Protein AF-A0A7U9SU73-F1 (afdb_monomer_lite)

Sequence (76 aa):
MKILDLENKLEDVENDLLIIYETANALHILLSEGSVTAEQADTVLWGITNSVSDSLKRVKYLVEETMKTRRILESI

Foldseek 3Di:
DDPVVLVVLVVVLVVLVVVLVVLVVVLVVCVVVVVDDPVRSVVSVVVSVVSVVVSVVSVVVSVVVVVVVVVVVVVD

Secondary structure (DSSP, 8-state):
--HHHHHHHHHHHHHHHHHHHHHHHHHHHHHHTT-S-HHHHHHHHHHHHHHHHHHHHHHHHHHHHHHHHHHHHTT-

Radius of gyration: 17.56 Å; chains: 1; bounding box: 39×17×51 Å

Structure (mmCIF, N/CA/C/O backbone):
data_AF-A0A7U9SU73-F1
#
_entry.id   AF-A0A7U9SU73-F1
#
loop_
_atom_site.group_PDB
_atom_site.id
_atom_site.type_symbol
_atom_site.label_atom_id
_atom_site.label_alt_id
_atom_site.label_comp_id
_atom_site.label_asym_id
_atom_site.label_entity_id
_atom_site.label_seq_id
_atom_site.pdbx_PDB_ins_code
_atom_site.Cartn_x
_atom_site.Cartn_y
_atom_site.Cartn_z
_atom_site.occupancy
_atom_site.B_iso_or_equiv
_atom_site.auth_seq_id
_atom_site.auth_comp_id
_atom_site.auth_asym_id
_atom_site.auth_atom_id
_atom_site.pdbx_PDB_model_num
ATOM 1 N N . MET A 1 1 ? -12.760 -7.775 19.267 1.00 68.88 1 MET A N 1
ATOM 2 C CA . MET A 1 1 ? -11.341 -8.056 18.964 1.00 68.88 1 MET A CA 1
ATOM 3 C C . MET A 1 1 ? -10.506 -7.551 20.135 1.00 68.88 1 MET A C 1
ATOM 5 O O . MET A 1 1 ? -10.954 -6.600 20.772 1.00 68.88 1 MET 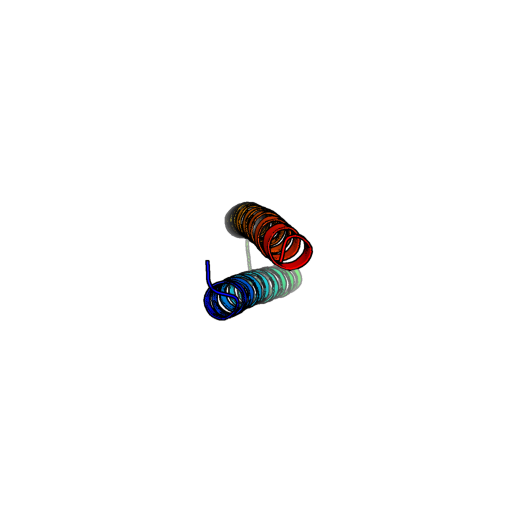A O 1
ATOM 9 N N . LYS A 1 2 ? -9.394 -8.202 20.503 1.00 83.00 2 LYS A N 1
ATOM 10 C CA . LYS A 1 2 ? -8.541 -7.688 21.591 1.00 83.00 2 LYS A CA 1
ATOM 11 C C . LYS A 1 2 ? -7.703 -6.514 21.070 1.00 83.00 2 LYS A C 1
ATOM 13 O O . LYS A 1 2 ? -7.453 -6.435 19.873 1.00 83.00 2 LYS A O 1
ATOM 18 N N . ILE A 1 3 ? -7.263 -5.623 21.961 1.00 84.56 3 ILE A N 1
ATOM 19 C CA . ILE A 1 3 ? -6.409 -4.473 21.601 1.00 84.56 3 ILE A CA 1
ATOM 20 C C . ILE A 1 3 ? -5.106 -4.945 20.937 1.00 84.56 3 ILE A C 1
ATOM 22 O O . ILE A 1 3 ? -4.750 -4.431 19.888 1.00 84.56 3 ILE A O 1
ATOM 26 N N . LEU A 1 4 ? -4.487 -6.007 21.459 1.00 88.69 4 LEU A N 1
ATOM 27 C CA . LEU A 1 4 ? -3.283 -6.603 20.868 1.00 88.69 4 LEU A CA 1
ATOM 28 C C . LEU A 1 4 ? -3.481 -7.043 19.404 1.00 88.69 4 LEU A C 1
ATOM 30 O O . LEU A 1 4 ? -2.588 -6.897 18.579 1.00 88.69 4 LEU A O 1
ATOM 34 N N . ASP 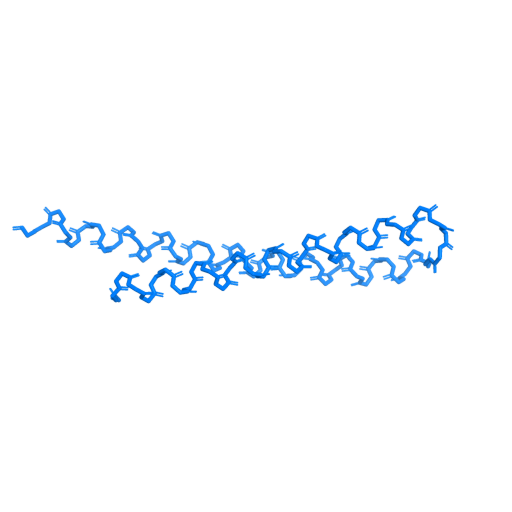A 1 5 ? -4.668 -7.550 19.050 1.00 91.88 5 ASP A N 1
ATOM 35 C CA . ASP A 1 5 ? -4.957 -7.948 17.666 1.00 91.88 5 ASP A CA 1
ATOM 36 C C . ASP A 1 5 ? -5.068 -6.725 16.734 1.00 91.88 5 ASP A C 1
ATOM 38 O O . ASP A 1 5 ? -4.805 -6.836 15.538 1.00 91.88 5 ASP A O 1
ATOM 42 N N . LEU A 1 6 ? -5.500 -5.570 17.260 1.00 91.50 6 LEU A N 1
ATOM 43 C CA . LEU A 1 6 ? -5.541 -4.305 16.520 1.00 91.50 6 LEU A CA 1
ATOM 44 C C . LEU A 1 6 ? -4.137 -3.746 16.301 1.00 91.50 6 LEU A C 1
ATOM 46 O O . LEU A 1 6 ? -3.854 -3.280 15.203 1.00 91.50 6 LEU A O 1
ATOM 50 N N . GLU A 1 7 ? -3.280 -3.821 17.320 1.00 91.69 7 GLU A N 1
ATOM 51 C CA . GLU A 1 7 ? -1.879 -3.390 17.248 1.00 91.69 7 GLU A CA 1
ATOM 52 C C . GLU A 1 7 ? -1.110 -4.195 16.195 1.00 91.69 7 GLU A C 1
ATOM 54 O O . GLU A 1 7 ? -0.539 -3.602 15.286 1.00 91.69 7 GLU A O 1
ATOM 59 N N . ASN A 1 8 ? -1.210 -5.529 16.219 1.00 95.56 8 ASN A N 1
ATOM 60 C CA . ASN A 1 8 ? -0.561 -6.382 15.213 1.00 95.56 8 ASN A CA 1
ATOM 61 C C . ASN A 1 8 ? -1.042 -6.064 13.786 1.00 95.56 8 ASN A C 1
ATOM 63 O O . ASN A 1 8 ? -0.260 -5.991 12.845 1.00 95.56 8 ASN A O 1
ATOM 67 N N . LYS A 1 9 ? -2.350 -5.842 13.607 1.00 95.31 9 LYS A N 1
ATOM 68 C CA . LYS A 1 9 ? -2.898 -5.486 12.291 1.00 95.31 9 LYS A CA 1
ATOM 69 C C . LYS A 1 9 ? -2.485 -4.084 11.837 1.00 95.31 9 LYS A C 1
ATOM 71 O O . LYS A 1 9 ? -2.453 -3.844 10.633 1.00 95.31 9 LYS A O 1
ATOM 76 N N . LEU A 1 10 ? -2.242 -3.156 12.765 1.00 95.88 10 LEU A N 1
ATOM 77 C CA . LEU A 1 10 ? -1.701 -1.836 12.449 1.00 95.88 10 LEU A CA 1
ATOM 78 C C . LEU A 1 10 ? -0.249 -1.960 11.979 1.00 95.88 10 LEU A C 1
ATOM 80 O O . LEU A 1 10 ? 0.075 -1.405 10.934 1.00 95.88 10 LEU A O 1
ATOM 84 N N . GLU A 1 11 ? 0.566 -2.750 12.677 1.00 97.31 11 GLU A N 1
ATOM 85 C CA . GLU A 1 11 ? 1.948 -3.050 12.280 1.00 97.31 11 GLU A CA 1
ATOM 86 C C . GLU A 1 11 ? 2.009 -3.669 10.873 1.00 97.31 11 GLU A C 1
ATOM 88 O O . GLU A 1 11 ? 2.803 -3.243 10.035 1.00 97.31 11 GLU A O 1
ATOM 93 N N . ASP A 1 12 ? 1.105 -4.601 10.547 1.00 97.31 12 ASP A N 1
ATOM 94 C CA . ASP A 1 12 ? 1.013 -5.151 9.189 1.00 97.31 12 ASP A CA 1
ATOM 95 C C . ASP A 1 12 ? 0.747 -4.066 8.130 1.00 97.31 12 ASP A C 1
ATOM 97 O O . ASP A 1 12 ? 1.251 -4.147 7.011 1.00 97.31 12 ASP A O 1
ATOM 101 N N . VAL A 1 13 ? -0.092 -3.074 8.444 1.00 97.31 13 VAL A N 1
ATOM 102 C CA . VAL A 1 13 ? -0.406 -1.974 7.520 1.00 97.31 13 VAL A CA 1
ATOM 103 C C . VAL A 1 13 ? 0.780 -1.022 7.383 1.00 97.31 13 VAL A C 1
ATOM 105 O O . VAL A 1 13 ? 1.051 -0.547 6.281 1.00 97.31 13 VAL A O 1
ATOM 108 N N . GLU A 1 14 ? 1.495 -0.748 8.473 1.00 97.56 14 GLU A N 1
ATOM 109 C CA . GLU A 1 14 ? 2.723 0.052 8.448 1.00 97.56 14 GLU A CA 1
ATOM 110 C C . GLU A 1 14 ? 3.796 -0.611 7.577 1.00 97.56 14 GLU A C 1
ATOM 112 O O . GLU A 1 14 ? 4.405 0.059 6.740 1.00 97.56 14 GLU A O 1
ATOM 117 N N . ASN A 1 15 ? 3.953 -1.932 7.690 1.00 98.06 15 ASN A N 1
ATOM 118 C CA . ASN A 1 15 ? 4.864 -2.710 6.853 1.00 98.06 15 ASN A CA 1
ATOM 119 C C . ASN A 1 15 ? 4.478 -2.659 5.365 1.00 98.06 15 ASN A C 1
ATOM 121 O O . ASN A 1 15 ? 5.338 -2.412 4.518 1.00 98.06 15 ASN A O 1
ATOM 125 N N . ASP A 1 16 ? 3.192 -2.814 5.029 1.00 97.75 16 ASP A N 1
ATOM 126 C CA . ASP A 1 16 ? 2.722 -2.685 3.641 1.00 97.75 16 ASP A CA 1
ATOM 127 C C . ASP A 1 16 ? 3.019 -1.289 3.067 1.00 97.75 16 ASP A C 1
ATOM 129 O O . ASP A 1 16 ? 3.462 -1.151 1.923 1.00 97.75 16 ASP A O 1
ATOM 133 N N . LEU A 1 17 ? 2.787 -0.234 3.858 1.00 97.62 17 LEU A N 1
ATOM 134 C CA . LEU A 1 17 ? 3.055 1.147 3.451 1.00 97.62 17 LEU A CA 1
ATOM 135 C C . LEU A 1 17 ? 4.553 1.415 3.257 1.00 97.62 17 LEU A C 1
ATOM 137 O O . LEU A 1 17 ? 4.917 2.143 2.330 1.00 97.62 17 LEU A O 1
ATOM 141 N N . LEU A 1 18 ? 5.416 0.810 4.076 1.00 98.38 18 LEU A N 1
ATOM 142 C CA . LEU A 1 18 ? 6.866 0.889 3.906 1.00 98.38 18 LEU A CA 1
ATOM 143 C C . LEU A 1 18 ? 7.307 0.245 2.584 1.00 98.38 18 LEU A C 1
ATOM 145 O O . LEU A 1 18 ? 8.041 0.867 1.819 1.00 98.38 18 LEU A O 1
ATOM 149 N N . ILE A 1 19 ? 6.792 -0.946 2.266 1.00 98.19 19 ILE A N 1
ATOM 150 C CA . ILE A 1 19 ? 7.087 -1.639 1.000 1.00 98.19 19 ILE A CA 1
ATOM 151 C C . ILE A 1 19 ? 6.636 -0.798 -0.201 1.00 98.19 19 ILE A C 1
ATOM 153 O O . ILE A 1 19 ? 7.366 -0.669 -1.190 1.00 98.19 19 ILE A O 1
ATOM 157 N N . ILE A 1 20 ? 5.445 -0.193 -0.123 1.00 98.31 20 ILE A N 1
ATOM 158 C CA . ILE A 1 20 ? 4.939 0.724 -1.153 1.00 98.31 20 ILE A CA 1
ATOM 159 C C . ILE A 1 20 ? 5.904 1.897 -1.352 1.00 98.31 20 ILE A C 1
ATOM 161 O O . ILE A 1 20 ? 6.254 2.219 -2.490 1.00 98.31 20 ILE A O 1
ATOM 165 N N . TYR A 1 21 ? 6.339 2.524 -0.257 1.00 98.25 21 TYR A N 1
ATOM 166 C CA . TYR A 1 21 ? 7.263 3.654 -0.291 1.00 98.25 21 TYR A CA 1
ATOM 167 C C . TYR A 1 21 ? 8.605 3.277 -0.931 1.00 98.25 21 TYR A C 1
ATOM 169 O O . TYR A 1 21 ? 9.066 3.966 -1.844 1.00 98.25 21 TYR A O 1
ATOM 177 N N . GLU A 1 22 ? 9.209 2.166 -0.508 1.00 98.50 22 GLU A N 1
ATOM 178 C CA . GLU A 1 22 ? 10.483 1.690 -1.053 1.00 98.50 22 GLU A CA 1
ATOM 179 C C . GLU A 1 22 ? 10.374 1.359 -2.545 1.00 98.50 22 GLU A C 1
ATOM 181 O O . GLU A 1 22 ? 11.240 1.746 -3.332 1.00 98.50 22 GLU A O 1
ATOM 186 N N . THR A 1 23 ? 9.273 0.724 -2.957 1.00 98.25 23 THR A N 1
ATOM 187 C CA . THR A 1 23 ? 9.011 0.389 -4.365 1.00 98.25 23 THR A CA 1
ATOM 188 C C . THR A 1 23 ? 8.841 1.646 -5.220 1.00 98.25 23 THR A C 1
ATOM 190 O O . THR A 1 23 ? 9.418 1.745 -6.305 1.00 98.25 23 THR A O 1
ATOM 193 N N . ALA A 1 24 ? 8.086 2.635 -4.732 1.00 98.25 24 ALA A N 1
ATOM 194 C CA . ALA A 1 24 ? 7.904 3.910 -5.423 1.00 98.25 24 ALA A CA 1
ATOM 195 C C . ALA A 1 24 ? 9.226 4.681 -5.554 1.00 98.25 24 ALA A C 1
ATOM 197 O O . ALA A 1 24 ? 9.513 5.246 -6.611 1.00 98.25 24 ALA A O 1
ATOM 198 N N . ASN A 1 25 ? 10.057 4.663 -4.510 1.00 98.44 25 ASN A N 1
ATOM 1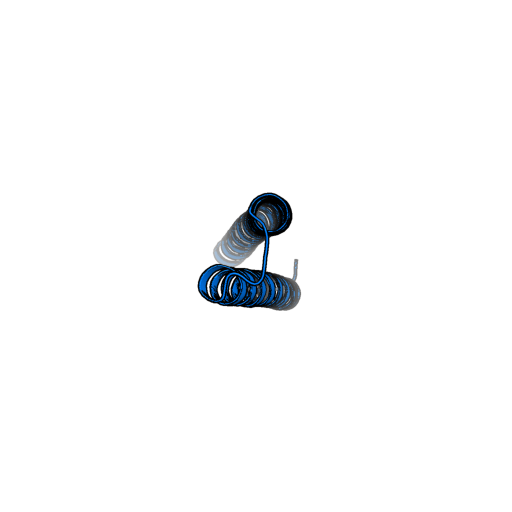99 C CA . ASN A 1 25 ? 11.365 5.308 -4.529 1.00 98.44 25 ASN A CA 1
ATOM 200 C C . ASN A 1 25 ? 12.342 4.606 -5.489 1.00 98.44 25 ASN A C 1
ATOM 202 O O . ASN A 1 25 ? 13.047 5.269 -6.247 1.00 98.44 25 ASN A O 1
ATOM 206 N N . ALA A 1 26 ? 12.347 3.271 -5.519 1.00 98.19 26 ALA A N 1
ATOM 207 C CA . ALA A 1 26 ? 13.138 2.509 -6.483 1.00 98.19 26 ALA A CA 1
ATOM 208 C C . ALA A 1 26 ? 12.722 2.827 -7.927 1.00 98.19 26 ALA A C 1
ATOM 210 O O . ALA A 1 26 ? 13.578 3.080 -8.775 1.00 98.19 26 ALA A O 1
ATOM 211 N N . LEU A 1 27 ? 11.413 2.895 -8.202 1.00 98.06 27 LEU A N 1
ATOM 212 C CA . LEU A 1 27 ? 10.912 3.300 -9.514 1.00 98.06 27 LEU A CA 1
ATOM 213 C C . LEU A 1 27 ? 11.351 4.726 -9.879 1.00 98.06 27 LEU A C 1
ATOM 215 O O . LEU A 1 27 ? 11.756 4.964 -11.016 1.00 98.06 27 LEU A O 1
ATOM 219 N N . HIS A 1 28 ? 11.290 5.664 -8.929 1.00 97.56 28 HIS A N 1
ATOM 220 C CA . HIS A 1 28 ? 11.749 7.037 -9.137 1.00 97.56 28 HIS A CA 1
ATOM 221 C C . HIS A 1 28 ? 13.222 7.088 -9.566 1.00 97.56 28 HIS A C 1
ATOM 223 O O . HIS A 1 28 ? 13.532 7.723 -10.573 1.00 97.56 28 HIS A O 1
ATOM 229 N N . ILE A 1 29 ? 14.104 6.369 -8.863 1.00 98.12 29 ILE A N 1
ATOM 230 C CA . ILE A 1 29 ? 15.536 6.286 -9.194 1.00 98.12 29 ILE A CA 1
ATOM 231 C C . ILE A 1 29 ? 15.732 5.716 -10.603 1.00 98.12 29 ILE A C 1
ATOM 233 O O . ILE A 1 29 ? 16.411 6.325 -11.428 1.00 98.12 29 ILE A O 1
ATOM 237 N N . LEU A 1 30 ? 15.078 4.593 -10.914 1.00 97.62 30 LEU A N 1
ATOM 238 C CA . LEU A 1 30 ? 15.196 3.940 -12.219 1.00 97.62 30 LEU A CA 1
ATOM 239 C C . LEU A 1 30 ? 14.715 4.833 -13.372 1.00 97.62 30 LEU A C 1
ATO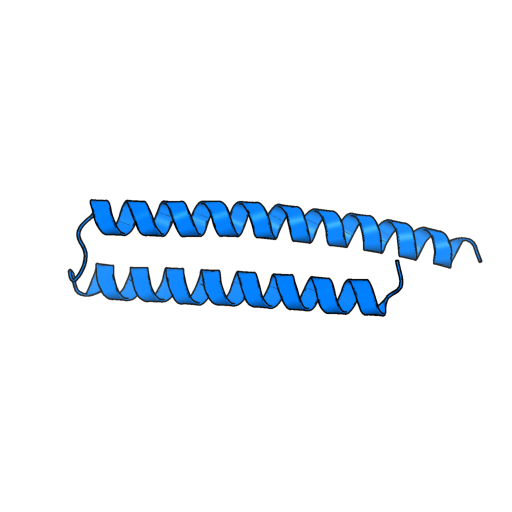M 241 O O . LEU A 1 30 ? 15.323 4.838 -14.444 1.00 97.62 30 LEU A O 1
ATOM 245 N N . LEU A 1 31 ? 13.641 5.600 -13.162 1.00 96.50 31 LEU A N 1
ATOM 246 C CA . LEU A 1 31 ? 13.159 6.590 -14.126 1.00 96.50 31 LEU A CA 1
ATOM 247 C C . LEU A 1 31 ? 14.166 7.728 -14.315 1.00 96.50 31 LEU A C 1
ATOM 249 O O . LEU A 1 31 ? 14.424 8.130 -15.449 1.00 96.50 31 LEU A O 1
ATOM 253 N N . SER A 1 32 ? 14.751 8.235 -13.227 1.00 96.38 32 SER A N 1
ATOM 254 C CA . SER A 1 32 ? 15.756 9.303 -13.272 1.00 96.38 32 SER A CA 1
ATOM 255 C C . SER A 1 32 ? 17.046 8.887 -13.979 1.00 96.38 32 SER A C 1
ATOM 257 O O . SER A 1 32 ? 17.665 9.714 -14.644 1.00 96.38 32 SER A O 1
ATOM 259 N N . GLU A 1 33 ? 17.431 7.618 -13.877 1.00 97.12 33 GLU A N 1
ATOM 260 C CA . GLU A 1 33 ? 18.587 7.057 -14.584 1.00 97.12 33 GLU A CA 1
ATOM 261 C C . GLU A 1 33 ? 18.294 6.720 -16.057 1.00 97.12 33 GLU A C 1
ATOM 263 O O . GLU A 1 33 ? 19.218 6.450 -16.823 1.00 97.12 33 GLU A O 1
ATOM 268 N N . GLY A 1 34 ? 17.022 6.733 -16.476 1.00 95.44 34 GLY A N 1
ATOM 269 C CA . GLY A 1 34 ? 16.611 6.257 -17.800 1.00 95.44 34 GLY A CA 1
ATOM 270 C C . GLY A 1 34 ? 16.725 4.734 -17.959 1.00 95.44 34 GLY A C 1
ATOM 271 O O . GLY A 1 34 ? 16.791 4.234 -19.081 1.00 95.44 34 GLY A O 1
ATOM 272 N N . SER A 1 35 ? 16.748 4.002 -16.842 1.00 95.75 35 SER A N 1
ATOM 273 C CA . SER A 1 35 ? 16.968 2.551 -16.767 1.00 95.75 35 SER A CA 1
ATOM 274 C C . SER A 1 35 ? 15.703 1.722 -17.031 1.00 95.75 35 SER A C 1
ATOM 276 O O . SER A 1 35 ? 15.781 0.499 -17.148 1.00 95.75 35 SER A O 1
ATOM 278 N N . VAL A 1 36 ? 14.533 2.361 -17.120 1.00 96.62 36 VAL A N 1
ATOM 279 C CA . VAL A 1 36 ? 13.240 1.707 -17.372 1.00 96.62 36 VAL A CA 1
ATOM 280 C C . VAL A 1 36 ? 12.458 2.414 -18.470 1.00 96.62 36 VAL A C 1
ATOM 282 O O . VAL A 1 36 ? 12.498 3.635 -18.619 1.00 96.62 36 VAL A O 1
ATOM 285 N N . THR A 1 37 ? 11.714 1.627 -19.239 1.00 96.94 37 THR A N 1
ATOM 286 C CA . THR A 1 37 ? 10.766 2.142 -20.231 1.00 96.94 37 THR A CA 1
ATOM 287 C C . THR A 1 37 ? 9.496 2.672 -19.563 1.00 96.94 37 THR A C 1
ATOM 289 O O . THR A 1 37 ? 9.162 2.298 -18.437 1.00 96.94 37 THR A O 1
ATOM 292 N N . ALA A 1 38 ? 8.741 3.504 -20.285 1.00 95.31 38 ALA A N 1
ATOM 293 C CA . ALA A 1 38 ? 7.450 4.002 -19.812 1.00 95.31 38 ALA A CA 1
ATOM 294 C C . ALA A 1 38 ? 6.447 2.869 -19.512 1.00 95.31 38 ALA A C 1
ATOM 296 O O . ALA A 1 38 ? 5.714 2.957 -18.536 1.00 95.31 38 ALA A O 1
ATOM 297 N N . GLU A 1 39 ? 6.447 1.789 -20.299 1.00 97.56 39 GLU A N 1
ATOM 298 C CA . GLU A 1 39 ? 5.560 0.630 -20.097 1.00 97.56 39 GLU A CA 1
ATOM 299 C C . GLU A 1 39 ? 5.910 -0.162 -18.825 1.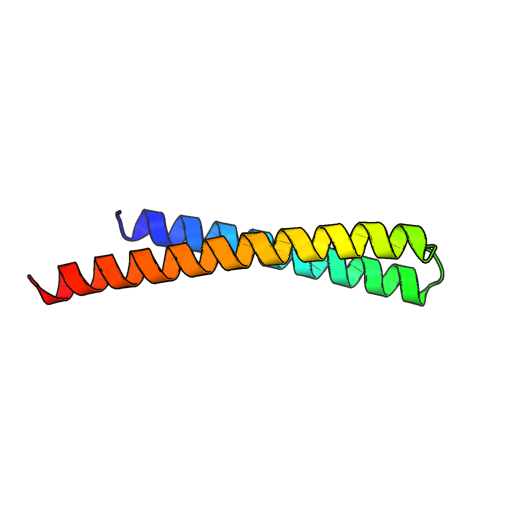00 97.56 39 GLU A C 1
ATOM 301 O O . GLU A 1 39 ? 5.030 -0.552 -18.052 1.00 97.56 39 GLU A O 1
ATOM 306 N N . GLN A 1 40 ? 7.206 -0.350 -18.554 1.00 97.44 40 GLN A N 1
ATOM 307 C CA . GLN A 1 40 ? 7.664 -0.959 -17.301 1.00 97.44 40 GLN A CA 1
ATOM 308 C C . GLN A 1 40 ? 7.298 -0.087 -16.097 1.00 97.44 40 GLN A C 1
ATOM 310 O O . GLN A 1 40 ? 6.839 -0.605 -15.079 1.00 97.44 40 GLN A O 1
ATOM 315 N N . ALA A 1 41 ? 7.460 1.232 -16.222 1.00 97.44 41 ALA A N 1
ATOM 316 C CA . ALA A 1 41 ? 7.077 2.169 -15.176 1.00 97.44 41 ALA A CA 1
ATOM 317 C C . ALA A 1 41 ? 5.564 2.160 -14.912 1.00 97.44 41 ALA A C 1
ATOM 319 O O . ALA A 1 41 ? 5.161 2.131 -13.751 1.00 97.44 41 ALA A O 1
ATOM 320 N N . ASP A 1 42 ? 4.737 2.116 -15.959 1.00 98.00 42 ASP A N 1
ATOM 321 C CA . ASP A 1 42 ? 3.276 2.026 -15.848 1.00 98.00 42 ASP A CA 1
ATOM 322 C C . ASP A 1 42 ? 2.837 0.756 -15.105 1.00 98.00 42 ASP A C 1
ATOM 324 O O . ASP A 1 42 ? 2.043 0.819 -14.167 1.00 98.00 42 ASP A O 1
ATOM 328 N N . THR A 1 43 ? 3.449 -0.387 -15.428 1.00 98.06 43 THR A N 1
ATOM 329 C CA . THR A 1 43 ? 3.174 -1.661 -14.742 1.00 98.06 43 THR A CA 1
ATOM 330 C C . THR A 1 43 ? 3.468 -1.576 -13.240 1.00 98.06 43 THR A C 1
ATOM 332 O O . THR A 1 43 ? 2.663 -2.016 -12.414 1.00 98.06 43 THR A O 1
ATOM 335 N N . VAL A 1 44 ? 4.610 -0.988 -12.864 1.00 97.81 44 VAL A N 1
ATOM 336 C CA . VAL A 1 44 ? 4.988 -0.822 -11.451 1.00 97.81 44 VAL A CA 1
ATOM 337 C C . VAL A 1 44 ? 4.069 0.185 -10.751 1.00 97.81 44 VAL A C 1
ATOM 339 O O . VAL A 1 44 ? 3.614 -0.085 -9.639 1.00 97.81 44 VAL A O 1
ATOM 342 N N . LEU A 1 45 ? 3.732 1.307 -11.398 1.00 97.88 45 LEU A N 1
ATOM 343 C CA . LEU A 1 45 ? 2.789 2.302 -10.869 1.00 97.88 45 LEU A CA 1
ATOM 344 C C . LEU A 1 45 ? 1.397 1.715 -10.636 1.00 97.88 45 LEU A C 1
ATOM 346 O O . LEU A 1 45 ? 0.764 2.015 -9.619 1.00 97.88 45 LEU A O 1
ATOM 350 N N . TRP A 1 46 ? 0.922 0.860 -11.542 1.00 98.31 46 TRP A N 1
ATOM 351 C CA . TRP A 1 46 ? -0.340 0.150 -11.376 1.00 98.31 46 TRP A CA 1
ATOM 352 C C . TRP A 1 46 ? -0.306 -0.769 -10.148 1.00 98.31 46 TRP A C 1
ATOM 354 O O . TRP A 1 46 ? -1.228 -0.741 -9.328 1.00 98.31 46 TRP A O 1
ATOM 364 N N . GLY A 1 47 ? 0.794 -1.507 -9.959 1.00 98.19 47 GLY A N 1
ATOM 365 C CA . GLY A 1 47 ? 1.033 -2.309 -8.755 1.00 98.19 47 GLY A CA 1
ATOM 366 C C . GLY A 1 47 ? 1.009 -1.470 -7.473 1.00 98.19 47 GLY A C 1
ATOM 367 O O . GLY A 1 47 ? 0.255 -1.781 -6.553 1.00 98.19 47 GLY A O 1
ATOM 368 N N . ILE A 1 48 ? 1.757 -0.361 -7.442 1.00 98.31 48 ILE A N 1
ATOM 369 C CA . ILE A 1 48 ? 1.775 0.593 -6.319 1.00 98.31 48 ILE A CA 1
ATOM 370 C C . ILE A 1 48 ? 0.360 1.101 -6.010 1.00 98.31 48 ILE A C 1
ATOM 372 O O . ILE A 1 48 ? -0.056 1.114 -4.852 1.00 98.31 48 ILE A O 1
ATOM 376 N N . THR A 1 49 ? -0.401 1.488 -7.036 1.00 98.25 49 THR A N 1
ATOM 377 C CA . THR A 1 49 ? -1.757 2.037 -6.879 1.00 98.25 49 THR A CA 1
ATOM 378 C C . THR A 1 49 ? -2.713 1.018 -6.259 1.00 98.25 49 THR A C 1
ATOM 380 O O . THR A 1 49 ? -3.493 1.364 -5.366 1.00 98.25 49 THR A O 1
ATOM 383 N N . ASN A 1 50 ? -2.634 -0.245 -6.685 1.00 98.25 50 ASN A N 1
ATOM 384 C CA . ASN A 1 50 ? -3.431 -1.323 -6.103 1.00 98.25 50 ASN A CA 1
ATOM 385 C C . ASN A 1 50 ? -3.057 -1.573 -4.639 1.00 98.25 50 ASN A C 1
ATOM 387 O O . ASN A 1 50 ? -3.947 -1.608 -3.789 1.00 98.25 50 ASN A O 1
ATOM 391 N N . SER A 1 51 ? -1.760 -1.651 -4.328 1.00 97.88 51 SER A N 1
ATOM 392 C CA . SER A 1 51 ? -1.290 -1.839 -2.953 1.00 97.88 51 SER A CA 1
ATOM 393 C C . SER A 1 51 ? -1.740 -0.697 -2.038 1.00 97.88 51 SER A C 1
ATOM 395 O O . SER A 1 51 ? -2.249 -0.949 -0.950 1.00 97.88 51 SER A O 1
ATOM 397 N N . VAL A 1 52 ? -1.668 0.561 -2.496 1.00 98.06 52 VAL A N 1
ATOM 398 C CA . VAL A 1 52 ? -2.208 1.714 -1.751 1.00 98.06 52 VAL A CA 1
ATOM 399 C C . VAL A 1 52 ? -3.711 1.565 -1.515 1.00 98.06 52 VAL A C 1
ATOM 401 O O . VAL A 1 52 ? -4.184 1.797 -0.402 1.00 98.06 52 VAL A O 1
ATOM 404 N N . SER A 1 53 ? -4.477 1.177 -2.541 1.00 98.06 53 SER A N 1
ATOM 405 C CA . SER A 1 53 ? -5.926 0.972 -2.416 1.00 98.06 53 SER A CA 1
ATOM 406 C C . SER A 1 53 ? -6.262 -0.062 -1.341 1.00 98.06 53 SER A C 1
ATOM 408 O O . SER A 1 53 ? -7.175 0.149 -0.536 1.00 98.06 53 SER A O 1
ATOM 410 N N . ASP A 1 54 ? -5.514 -1.161 -1.294 1.00 97.81 54 ASP A N 1
ATOM 411 C CA . ASP A 1 54 ? -5.727 -2.223 -0.319 1.00 97.81 54 ASP A CA 1
ATOM 412 C C . ASP A 1 54 ? -5.301 -1.802 1.092 1.00 97.81 54 ASP A C 1
ATOM 414 O O . ASP A 1 54 ? -6.093 -1.966 2.027 1.00 97.81 54 ASP A O 1
ATOM 418 N N . SER A 1 55 ? -4.150 -1.139 1.254 1.00 97.75 55 SER A N 1
ATOM 419 C CA . SER A 1 55 ? -3.739 -0.563 2.542 1.00 97.75 55 SER A CA 1
ATOM 420 C C . SER A 1 55 ? -4.773 0.432 3.076 1.00 97.75 55 SER A C 1
ATOM 422 O O . SER A 1 55 ? -5.125 0.380 4.254 1.00 97.75 55 SER A O 1
ATOM 424 N N . LEU A 1 56 ? -5.364 1.277 2.221 1.00 97.31 56 LEU A N 1
ATOM 425 C CA . LEU A 1 56 ? -6.431 2.203 2.624 1.00 97.31 56 LEU A CA 1
ATOM 426 C C . LEU A 1 56 ? -7.687 1.480 3.134 1.00 97.31 56 LEU A C 1
ATOM 428 O O . LEU A 1 56 ? -8.291 1.913 4.121 1.00 97.31 56 LEU A O 1
ATOM 432 N N . LYS A 1 57 ? -8.084 0.364 2.507 1.00 97.50 57 LYS A N 1
ATOM 433 C CA . LYS A 1 57 ? -9.203 -0.461 3.000 1.00 97.50 57 LYS A CA 1
ATOM 434 C C . LYS A 1 57 ? -8.879 -1.060 4.371 1.00 97.50 57 LYS A C 1
ATOM 436 O O . LYS A 1 57 ? -9.751 -1.063 5.243 1.00 97.50 57 LYS A O 1
ATOM 441 N N . ARG A 1 58 ? -7.640 -1.525 4.580 1.00 97.06 58 ARG A N 1
ATOM 442 C CA . ARG A 1 58 ? -7.179 -2.069 5.871 1.00 97.06 58 ARG A CA 1
ATOM 443 C C . ARG A 1 58 ? -7.168 -0.994 6.962 1.00 97.06 58 ARG A C 1
ATOM 445 O O . ARG A 1 58 ? -7.716 -1.236 8.036 1.00 97.06 58 ARG A O 1
ATOM 452 N N . VAL A 1 59 ? -6.660 0.208 6.668 1.00 96.44 59 VAL A N 1
ATOM 453 C CA . VAL A 1 59 ? -6.722 1.369 7.579 1.00 96.44 59 VAL A CA 1
ATOM 454 C C . VAL A 1 59 ? -8.167 1.684 7.958 1.00 96.44 59 VAL A C 1
ATOM 456 O O . VAL A 1 59 ? -8.479 1.812 9.141 1.00 96.44 59 VAL A O 1
ATOM 459 N N . LYS A 1 60 ? -9.076 1.768 6.977 1.00 94.88 60 LYS A N 1
ATOM 460 C CA . LYS A 1 60 ? -10.497 2.035 7.244 1.00 94.88 60 LYS A CA 1
ATOM 461 C C . LYS A 1 60 ? -11.095 0.994 8.193 1.00 94.88 60 LYS A C 1
ATOM 463 O O . LYS A 1 60 ? -11.749 1.362 9.167 1.00 94.88 60 LYS A O 1
ATOM 468 N N . TYR A 1 61 ? -10.839 -0.287 7.935 1.00 94.75 61 TYR A N 1
ATOM 469 C CA . TYR A 1 61 ? -11.293 -1.375 8.799 1.00 94.75 61 TYR A CA 1
ATOM 470 C C . TYR A 1 61 ? -10.739 -1.248 10.231 1.00 94.75 61 TYR A C 1
ATOM 472 O O . TYR A 1 61 ? -11.493 -1.370 11.196 1.00 94.75 61 TYR A O 1
ATOM 480 N N . LEU A 1 62 ? -9.447 -0.945 10.384 1.00 95.19 62 LEU A N 1
ATOM 481 C CA . LEU A 1 62 ? -8.817 -0.735 11.692 1.00 95.19 62 LEU A CA 1
ATOM 482 C C . LEU A 1 62 ? -9.451 0.419 12.471 1.00 95.19 62 LEU A C 1
ATOM 484 O O . LEU A 1 62 ? -9.718 0.283 13.668 1.00 95.19 62 LEU A O 1
ATOM 488 N N . VAL A 1 63 ? -9.733 1.537 11.799 1.00 92.69 63 VAL A N 1
ATOM 489 C CA . VAL A 1 63 ? -10.424 2.683 12.405 1.00 92.69 63 VAL A CA 1
ATOM 490 C C . VAL A 1 63 ? -11.819 2.278 12.886 1.00 92.69 63 VAL A C 1
ATOM 492 O O . VAL A 1 63 ? -12.178 2.565 14.029 1.00 92.69 63 VAL A O 1
ATOM 495 N N . GLU A 1 64 ? -12.593 1.564 12.063 1.00 93.38 64 GLU A N 1
ATOM 496 C CA . GLU A 1 64 ? -13.933 1.091 12.434 1.00 93.38 64 GLU A CA 1
ATOM 497 C C . GLU A 1 64 ? -13.903 0.164 13.661 1.00 93.38 64 GLU A C 1
ATOM 499 O O . GLU A 1 64 ? -14.703 0.328 14.586 1.00 93.38 64 GLU A O 1
ATOM 504 N N . GLU A 1 65 ? -12.963 -0.781 13.712 1.00 93.31 65 GLU A N 1
ATOM 505 C CA . GLU A 1 65 ? -12.813 -1.703 14.843 1.00 93.31 65 GLU A CA 1
ATOM 506 C C . GLU A 1 65 ? -12.318 -1.002 16.117 1.00 93.31 65 GLU A C 1
ATOM 508 O O . GLU A 1 65 ? -12.781 -1.308 17.224 1.00 93.31 65 GLU A O 1
ATOM 513 N N . THR A 1 66 ? -11.444 -0.006 15.973 1.00 90.44 66 THR A N 1
ATOM 514 C CA . THR A 1 66 ? -10.985 0.836 17.086 1.00 90.44 66 THR A CA 1
ATOM 515 C C . THR A 1 66 ? -12.143 1.644 17.667 1.00 90.44 66 THR A C 1
ATOM 517 O O . THR A 1 66 ? -12.344 1.659 18.883 1.00 90.44 66 THR A O 1
ATOM 520 N N . MET A 1 67 ? -12.978 2.252 16.816 1.00 89.38 67 MET A N 1
ATOM 521 C CA . MET A 1 67 ? -14.173 2.984 17.251 1.00 89.38 67 MET A CA 1
ATOM 522 C C . MET A 1 67 ? -15.186 2.080 17.962 1.00 89.38 67 MET A C 1
ATOM 524 O O . MET A 1 67 ? -15.757 2.485 18.976 1.00 89.38 67 MET A O 1
ATOM 528 N N . LYS A 1 68 ? -15.405 0.852 17.471 1.00 88.94 68 LYS A N 1
ATOM 529 C CA . LYS A 1 68 ? -16.265 -0.135 18.150 1.00 88.94 68 LYS A CA 1
ATOM 530 C C . LYS A 1 68 ? -15.714 -0.500 19.527 1.00 88.94 68 LYS A C 1
ATOM 532 O O . LYS A 1 68 ? -16.468 -0.501 20.496 1.00 88.94 68 LYS A O 1
ATOM 537 N N . THR A 1 69 ? -14.410 -0.757 19.618 1.00 86.38 69 THR A N 1
ATOM 538 C 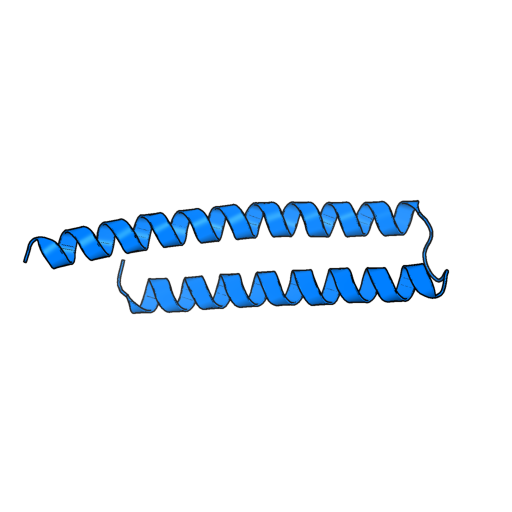CA . THR A 1 69 ? -13.738 -1.091 20.884 1.00 86.38 69 THR A CA 1
ATOM 539 C C . THR A 1 69 ? -13.848 0.060 21.883 1.00 86.38 69 THR A C 1
ATOM 541 O O . THR A 1 69 ? -14.224 -0.160 23.031 1.00 86.38 69 THR A O 1
ATOM 544 N N . ARG A 1 70 ? -13.631 1.302 21.433 1.00 82.44 70 ARG A N 1
ATOM 545 C CA . ARG A 1 70 ? -13.807 2.505 22.255 1.00 82.44 70 ARG A CA 1
ATOM 546 C C . ARG A 1 70 ? -15.234 2.649 22.792 1.00 82.44 70 ARG A C 1
ATOM 548 O O . ARG A 1 70 ? -15.395 2.898 23.979 1.00 82.44 70 ARG A O 1
ATOM 555 N N . ARG A 1 71 ? -16.262 2.453 21.957 1.00 83.50 71 ARG A N 1
ATOM 556 C CA . ARG A 1 71 ? -17.670 2.518 22.402 1.00 83.50 71 ARG A CA 1
ATOM 557 C C . ARG A 1 71 ? -17.992 1.493 23.488 1.00 83.50 71 ARG A C 1
ATOM 559 O O . ARG A 1 71 ? -18.754 1.801 24.393 1.00 83.50 71 ARG A O 1
ATOM 566 N N . ILE A 1 72 ? -17.418 0.292 23.397 1.00 70.31 72 ILE A N 1
ATOM 567 C CA . ILE A 1 72 ? -17.568 -0.735 24.436 1.00 70.31 72 ILE A CA 1
ATOM 568 C C . ILE A 1 72 ? -16.929 -0.254 25.744 1.00 70.31 72 ILE A C 1
ATOM 570 O O . ILE A 1 72 ? -17.554 -0.365 26.794 1.00 70.31 72 ILE A O 1
ATOM 574 N N . LEU A 1 73 ? -15.728 0.330 25.685 1.00 66.19 73 LEU A N 1
ATOM 575 C CA . LEU A 1 73 ? -15.043 0.869 26.866 1.00 66.19 73 LEU A CA 1
ATOM 576 C C . LEU A 1 73 ? -15.786 2.048 27.510 1.00 66.19 73 LEU A C 1
ATOM 578 O O . LEU A 1 73 ? -15.775 2.163 28.725 1.00 66.19 73 LEU A O 1
ATOM 582 N N . GLU A 1 74 ? -16.454 2.897 26.723 1.00 77.00 74 GLU A N 1
ATOM 583 C CA . GLU A 1 74 ? -17.285 4.000 27.237 1.00 77.00 74 GLU A CA 1
ATOM 584 C C . GLU A 1 74 ? -18.599 3.516 27.892 1.00 77.00 74 GLU A C 1
ATOM 586 O O . GLU A 1 74 ? -19.273 4.299 28.556 1.00 77.00 74 GLU A O 1
ATOM 591 N N . SER A 1 75 ? -18.979 2.245 27.700 1.00 67.00 75 SER A N 1
ATOM 592 C CA . SER A 1 75 ? -20.228 1.654 28.213 1.00 67.00 75 SER A CA 1
ATOM 593 C C . SER A 1 75 ? -20.074 0.790 29.474 1.00 67.00 75 SER A C 1
ATOM 595 O O . SER A 1 75 ? -21.071 0.243 29.948 1.00 67.00 75 SER A O 1
ATOM 597 N N . ILE A 1 76 ? -18.848 0.650 29.989 1.00 57.75 76 ILE A N 1
ATOM 598 C CA . ILE A 1 76 ? -18.482 -0.104 31.204 1.00 57.75 76 ILE A CA 1
ATOM 599 C C . ILE A 1 76 ? -18.177 0.888 32.325 1.00 57.75 76 ILE A C 1
ATOM 601 O O . ILE A 1 76 ? -18.632 0.631 33.462 1.00 57.75 76 ILE A O 1
#

pLDDT: mean 93.33, std 8.55, range [57.75, 98.5]